Protein AF-A0A371YMX3-F1 (afdb_monomer)

Solvent-accessible surface area (backbone atoms only — not comparable to full-atom values): 7981 Å² total; per-residue (Å²): 139,82,84,78,78,81,76,82,86,82,71,94,73,81,84,80,77,45,77,66,54,49,51,54,53,52,46,54,52,49,38,58,48,39,32,74,76,70,69,46,85,67,87,83,88,86,84,78,64,89,87,73,45,66,71,54,54,53,51,52,54,31,66,78,34,56,72,42,84,48,100,90,46,77,47,68,82,49,87,84,83,80,92,75,84,65,92,45,75,66,54,44,54,31,52,49,34,43,73,75,60,44,92,60,52,48,73,75,72,71,82,79,76,76,78,77,86,128

InterPro domains:
  IPR008868 Bacterial TniB [PF05621] (15-103)
  IPR025662 Sigma-54 interaction domain, ATP-binding site 1 [PS00675] (44-57)
  IPR027417 P-loop containing nucleoside triphosphate hydrolase [G3DSA:3.40.50.300] (21-116)
  IPR027417 P-loop containing nucleoside triphosphate hydrolase [SSF52540] (33-107)

Structure (mmCIF, N/CA/C/O backbone):
data_AF-A0A371YMX3-F1
#
_entry.id   AF-A0A371YMX3-F1
#
loop_
_atom_site.group_PDB
_atom_site.id
_atom_site.type_symbol
_atom_site.label_atom_id
_atom_site.label_alt_id
_atom_site.label_comp_id
_atom_site.label_asym_id
_atom_site.label_entity_id
_atom_site.label_seq_id
_atom_site.pdbx_PDB_ins_code
_atom_site.Cartn_x
_atom_site.Cartn_y
_atom_site.Cartn_z
_atom_site.occupancy
_atom_site.B_iso_or_equiv
_atom_site.auth_seq_id
_atom_site.auth_comp_id
_atom_site.auth_asym_id
_atom_site.auth_atom_id
_atom_site.pdbx_PDB_model_num
ATOM 1 N N . MET A 1 1 ? 14.989 35.602 23.982 1.00 38.03 1 MET A N 1
ATOM 2 C CA . MET A 1 1 ? 13.912 34.602 23.828 1.00 38.03 1 MET A CA 1
ATOM 3 C C . MET A 1 1 ? 13.288 34.829 22.470 1.00 38.03 1 MET A C 1
ATOM 5 O O . MET A 1 1 ? 12.515 35.761 22.310 1.00 38.03 1 MET A O 1
ATOM 9 N N . GLU A 1 2 ? 13.732 34.064 21.482 1.00 38.31 2 GLU A N 1
ATOM 10 C CA . GLU A 1 2 ? 13.235 34.136 20.111 1.00 38.31 2 GLU A CA 1
ATOM 11 C C . GLU A 1 2 ? 12.066 33.154 19.987 1.00 38.31 2 GLU A C 1
ATOM 13 O O . GLU A 1 2 ? 12.218 31.960 20.246 1.00 38.31 2 GLU A O 1
ATOM 18 N N . TYR A 1 3 ? 10.877 33.674 19.688 1.00 45.75 3 TYR A N 1
ATOM 19 C CA . TYR A 1 3 ? 9.687 32.862 19.469 1.00 45.75 3 TYR A CA 1
ATOM 20 C C . TYR A 1 3 ? 9.835 32.150 18.124 1.00 45.75 3 TYR A C 1
ATOM 22 O O . TYR A 1 3 ? 9.698 32.759 17.065 1.00 45.75 3 TYR A O 1
ATOM 30 N N . GLY A 1 4 ? 10.143 30.854 18.173 1.00 46.62 4 GLY A N 1
ATOM 31 C CA . GLY A 1 4 ? 10.194 29.999 16.997 1.00 46.62 4 GLY A CA 1
ATOM 32 C C . GLY A 1 4 ? 8.828 29.937 16.317 1.00 46.62 4 GLY A C 1
ATOM 33 O O . GLY A 1 4 ? 7.881 29.365 16.852 1.00 46.62 4 GLY A O 1
ATOM 34 N N . LEU A 1 5 ? 8.743 30.518 15.121 1.00 50.69 5 LEU A N 1
ATOM 35 C CA . LEU A 1 5 ? 7.664 30.303 14.163 1.00 50.69 5 LEU A CA 1
ATOM 36 C C . LEU A 1 5 ? 7.486 28.794 13.924 1.00 50.69 5 LEU A C 1
ATOM 38 O O . LEU A 1 5 ? 8.292 28.172 13.229 1.00 50.69 5 LEU A O 1
ATOM 42 N N . MET A 1 6 ? 6.413 28.204 14.460 1.00 49.47 6 MET A N 1
ATOM 43 C CA . MET A 1 6 ? 5.894 26.929 13.961 1.00 49.47 6 MET A CA 1
ATOM 44 C C . MET A 1 6 ? 5.479 27.142 12.504 1.00 49.47 6 MET A C 1
ATOM 46 O O . MET A 1 6 ? 4.403 27.659 12.219 1.00 49.47 6 MET A O 1
ATOM 50 N N . LYS A 1 7 ? 6.351 26.760 11.567 1.00 44.09 7 LYS A N 1
ATOM 51 C CA . LYS A 1 7 ? 5.977 26.611 10.162 1.00 44.09 7 LYS A CA 1
ATOM 52 C C . LYS A 1 7 ? 5.053 25.404 10.046 1.00 44.09 7 LYS A C 1
ATOM 54 O O . LYS A 1 7 ? 5.502 24.262 10.083 1.00 44.09 7 LYS A O 1
ATOM 59 N N . THR A 1 8 ? 3.762 25.665 9.912 1.00 45.81 8 THR A N 1
ATOM 60 C CA . THR A 1 8 ? 2.756 24.690 9.493 1.00 45.81 8 THR A CA 1
ATOM 61 C C . THR A 1 8 ? 3.089 24.246 8.065 1.00 45.81 8 THR A C 1
ATOM 63 O O . THR A 1 8 ? 2.785 24.936 7.100 1.00 45.81 8 THR A O 1
ATOM 66 N N . SER A 1 9 ? 3.778 23.118 7.904 1.00 53.59 9 SER A N 1
ATOM 67 C CA . SER A 1 9 ? 4.118 22.560 6.592 1.00 53.59 9 SER A CA 1
ATOM 68 C C . SER A 1 9 ? 3.015 21.615 6.114 1.00 53.59 9 SER A C 1
ATOM 70 O O . SER A 1 9 ? 3.078 20.403 6.314 1.00 53.59 9 SER A O 1
ATOM 72 N N . PHE A 1 10 ? 1.974 22.160 5.480 1.00 49.62 10 PHE A N 1
ATOM 73 C CA . PHE A 1 10 ? 0.927 21.339 4.849 1.00 49.62 10 PHE A CA 1
ATOM 74 C C . PHE A 1 10 ? 0.646 21.659 3.373 1.00 49.62 10 PHE A C 1
ATOM 76 O O . PHE A 1 10 ? -0.143 20.949 2.752 1.00 49.62 10 PHE A O 1
ATOM 83 N N . GLU A 1 11 ? 1.318 22.649 2.777 1.00 51.72 11 GLU A N 1
ATOM 84 C CA . GLU A 1 11 ? 0.909 23.205 1.473 1.00 51.72 11 GLU A CA 1
ATOM 85 C C . GLU A 1 11 ? 1.926 23.072 0.330 1.00 51.72 11 GLU A C 1
ATOM 87 O O . GLU A 1 11 ? 1.590 23.373 -0.810 1.00 51.72 11 GLU A O 1
ATOM 92 N N . ASP A 1 12 ? 3.124 22.528 0.552 1.00 56.50 12 ASP A N 1
ATOM 93 C CA . ASP A 1 12 ? 4.183 22.654 -0.466 1.00 56.50 12 ASP A CA 1
ATOM 94 C C . ASP A 1 12 ? 4.049 21.747 -1.705 1.00 56.50 12 ASP A C 1
ATOM 96 O O . ASP A 1 12 ? 4.837 21.895 -2.639 1.00 56.50 12 ASP A O 1
ATOM 100 N N . ARG A 1 13 ? 3.086 20.807 -1.772 1.00 66.31 13 ARG A N 1
ATOM 101 C CA . ARG A 1 13 ? 2.857 19.959 -2.970 1.00 66.31 13 ARG A CA 1
ATOM 102 C C . ARG A 1 13 ? 1.390 19.526 -3.116 1.00 66.31 13 ARG A C 1
ATOM 104 O O . ARG A 1 13 ? 1.024 18.459 -2.612 1.00 66.31 13 ARG A O 1
ATOM 111 N N . PRO A 1 14 ? 0.527 20.300 -3.797 1.00 78.19 14 PRO A N 1
ATOM 112 C CA . PRO A 1 14 ? -0.848 19.876 -4.046 1.00 78.19 14 PRO A CA 1
ATOM 113 C C . PRO A 1 14 ? -0.883 18.627 -4.943 1.00 78.19 14 PRO A C 1
ATOM 115 O O . PRO A 1 14 ? -0.247 18.581 -5.996 1.00 78.19 14 PRO A O 1
ATOM 118 N N . PHE A 1 15 ? -1.650 17.604 -4.546 1.00 83.50 15 PHE A N 1
ATOM 119 C CA . PHE A 1 15 ? -1.929 16.455 -5.412 1.00 83.50 15 PHE A CA 1
ATOM 120 C C . PHE A 1 15 ? -3.046 16.823 -6.394 1.00 83.50 15 PHE A C 1
ATOM 122 O O . PHE A 1 15 ? -4.216 16.918 -6.014 1.00 83.50 15 PHE A O 1
ATOM 129 N N . ILE A 1 16 ? -2.691 17.037 -7.660 1.00 86.88 16 ILE A N 1
ATOM 130 C CA . ILE A 1 16 ? -3.643 17.458 -8.690 1.00 86.88 16 ILE A CA 1
ATOM 131 C C . ILE A 1 16 ? -4.406 16.247 -9.230 1.00 86.88 16 ILE A C 1
ATOM 133 O O . ILE A 1 16 ? -3.828 15.345 -9.836 1.00 86.88 16 ILE A O 1
ATOM 137 N N . LYS A 1 17 ? -5.729 16.232 -9.045 1.00 85.25 17 LYS A N 1
ATOM 138 C CA . LYS A 1 17 ? -6.602 15.201 -9.617 1.00 85.25 17 LYS A CA 1
ATOM 139 C C . LYS A 1 17 ? -6.983 15.555 -11.049 1.00 85.25 17 LYS A C 1
ATOM 141 O O . LYS A 1 17 ? -7.815 16.426 -11.278 1.00 85.25 17 LYS A O 1
ATOM 146 N N . SER A 1 18 ? -6.426 14.830 -12.010 1.00 91.06 18 SER A N 1
ATOM 147 C CA . SER A 1 18 ? -6.956 14.799 -13.375 1.00 91.06 18 SER A CA 1
ATOM 148 C C . SER A 1 18 ? -8.107 13.787 -13.487 1.00 91.06 18 SER A C 1
ATOM 150 O O . SER A 1 18 ? -8.203 12.875 -12.658 1.00 91.06 18 SER A O 1
ATOM 152 N N . PRO A 1 19 ? -8.956 13.858 -14.531 1.00 94.25 19 PRO A N 1
ATOM 153 C CA . PRO A 1 19 ? -9.973 12.834 -14.780 1.00 94.25 19 PRO A CA 1
ATOM 154 C C . PRO A 1 19 ? -9.397 11.411 -14.831 1.00 94.25 19 PRO A C 1
ATOM 156 O O . PRO A 1 19 ? -10.028 10.466 -14.360 1.00 94.25 19 PRO A O 1
ATOM 159 N N . PHE A 1 20 ? -8.178 11.255 -15.356 1.00 92.06 20 PHE A N 1
ATOM 160 C CA . PHE A 1 20 ? -7.465 9.980 -15.370 1.00 92.06 20 PHE A CA 1
ATOM 161 C C . PHE A 1 20 ? -7.108 9.500 -13.955 1.00 92.06 20 PHE A C 1
ATOM 163 O O . PHE A 1 20 ? -7.435 8.372 -13.589 1.00 92.06 20 PHE A O 1
ATOM 170 N N . LEU A 1 21 ? -6.503 10.357 -13.128 1.00 92.25 21 LEU A N 1
ATOM 171 C CA . LEU A 1 21 ? -6.129 9.988 -11.759 1.00 92.25 21 LEU A CA 1
ATOM 172 C C . LEU A 1 21 ? -7.353 9.684 -10.892 1.00 92.25 21 LEU A C 1
ATOM 174 O O . LEU A 1 21 ? -7.328 8.742 -10.105 1.00 92.25 21 LEU A O 1
ATOM 178 N N . THR A 1 22 ? -8.453 10.412 -11.083 1.00 93.94 22 THR A N 1
ATOM 179 C CA . THR A 1 22 ? -9.726 10.112 -10.416 1.00 93.94 22 THR A CA 1
ATOM 180 C C . THR A 1 22 ? -10.235 8.717 -10.782 1.00 93.94 22 THR A C 1
ATOM 182 O O . THR A 1 22 ? -10.648 7.972 -9.896 1.00 93.94 22 THR A O 1
ATOM 185 N N . LYS A 1 23 ? -10.149 8.309 -12.058 1.00 95.25 23 LYS A N 1
ATOM 186 C CA . LYS A 1 23 ? -10.501 6.938 -12.473 1.00 95.25 23 LYS A CA 1
ATOM 187 C C . LYS A 1 23 ? -9.618 5.892 -11.789 1.00 95.25 23 LYS A C 1
ATOM 189 O O . LYS A 1 23 ? -10.143 4.879 -11.338 1.00 95.25 23 LYS A O 1
ATOM 194 N N . MET A 1 24 ? -8.314 6.146 -11.667 1.00 95.12 24 MET A N 1
ATOM 195 C CA . MET A 1 24 ? -7.385 5.238 -10.979 1.00 95.12 24 MET A CA 1
ATOM 196 C C . MET A 1 24 ? -7.710 5.096 -9.486 1.00 95.12 24 MET A C 1
ATOM 198 O O . MET A 1 24 ? -7.738 3.985 -8.963 1.00 95.12 24 MET A O 1
ATOM 202 N N . VAL A 1 25 ? -8.015 6.205 -8.806 1.00 94.56 25 VAL A N 1
ATOM 203 C CA . VAL A 1 25 ? -8.441 6.196 -7.396 1.00 94.56 25 VAL A CA 1
ATOM 204 C C . VAL A 1 25 ? -9.748 5.414 -7.223 1.00 94.56 25 VAL A C 1
ATOM 206 O O . VAL A 1 25 ? -9.822 4.519 -6.384 1.00 94.56 25 VAL A O 1
ATOM 209 N N . ASN 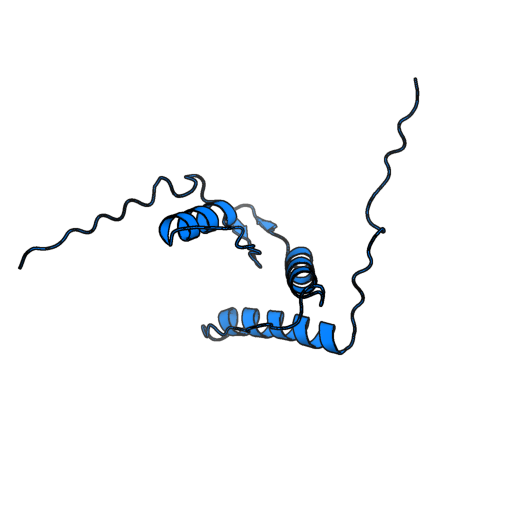A 1 26 ? -10.744 5.666 -8.075 1.00 94.88 26 ASN A N 1
ATOM 210 C CA . ASN A 1 26 ? -12.016 4.937 -8.046 1.00 94.88 26 ASN A CA 1
ATOM 211 C C . ASN A 1 26 ? -11.836 3.438 -8.331 1.00 94.88 26 ASN A C 1
ATOM 213 O O . ASN A 1 26 ? -12.596 2.601 -7.831 1.00 94.88 26 ASN A O 1
ATOM 217 N N . LEU A 1 27 ? -10.836 3.078 -9.138 1.00 94.94 27 LEU A N 1
ATOM 218 C CA . LEU A 1 27 ? -10.494 1.688 -9.398 1.00 94.94 27 LEU A CA 1
ATOM 219 C C . LEU A 1 27 ? -9.916 1.016 -8.146 1.00 94.94 27 LEU A C 1
ATOM 221 O O . LEU A 1 27 ? -10.351 -0.089 -7.823 1.00 94.94 27 LEU A O 1
ATOM 225 N N . PHE A 1 28 ? -9.039 1.680 -7.382 1.00 94.81 28 PHE A N 1
ATOM 226 C CA . PHE A 1 28 ? -8.600 1.160 -6.078 1.00 94.81 28 PHE A CA 1
ATOM 227 C C . PHE A 1 28 ? -9.777 0.904 -5.129 1.00 94.81 28 PHE A C 1
ATOM 229 O O . PHE A 1 28 ? -9.883 -0.189 -4.564 1.00 94.81 28 PHE A O 1
ATOM 236 N N . ASP A 1 29 ? -10.712 1.853 -5.021 1.00 94.62 29 ASP A N 1
ATOM 237 C CA . ASP A 1 29 ? -11.915 1.683 -4.197 1.00 94.62 29 ASP A CA 1
ATOM 238 C C . ASP A 1 29 ? -12.773 0.511 -4.670 1.00 94.62 29 ASP A C 1
ATOM 240 O O . ASP A 1 29 ? -13.266 -0.285 -3.867 1.00 94.62 29 ASP A O 1
ATOM 244 N N . SER A 1 30 ? -12.931 0.361 -5.984 1.00 94.00 30 SER A N 1
ATOM 245 C CA . SER A 1 30 ? -13.694 -0.737 -6.573 1.00 94.00 30 SER A CA 1
ATOM 246 C C . SER A 1 30 ? -13.079 -2.099 -6.239 1.00 94.00 30 SER A C 1
ATOM 248 O O . SER A 1 30 ? -13.811 -3.019 -5.871 1.00 94.00 30 SER A O 1
ATOM 250 N N . LEU A 1 31 ? -11.750 -2.232 -6.309 1.00 93.38 31 LEU A N 1
ATOM 251 C CA . LEU A 1 31 ? -11.038 -3.467 -5.954 1.00 93.38 31 LEU A CA 1
ATOM 252 C C . LEU A 1 31 ? -11.213 -3.806 -4.468 1.00 93.38 31 LEU A C 1
ATOM 254 O O . LEU A 1 31 ? -11.585 -4.931 -4.124 1.00 93.38 31 LEU A O 1
ATOM 258 N N . ARG A 1 32 ? -11.039 -2.816 -3.586 1.00 91.06 32 ARG A N 1
ATOM 259 C CA . ARG A 1 32 ? -11.227 -2.976 -2.138 1.00 91.06 32 ARG A CA 1
ATOM 260 C C . ARG A 1 32 ? -12.666 -3.373 -1.788 1.00 91.06 32 ARG A C 1
ATOM 262 O O . ARG A 1 32 ? -12.893 -4.290 -0.996 1.00 91.06 32 ARG A O 1
ATOM 269 N N . ASN A 1 33 ? -13.649 -2.730 -2.415 1.00 91.31 33 ASN A N 1
ATOM 270 C CA . ASN A 1 33 ? -15.065 -3.004 -2.181 1.00 91.31 33 ASN A CA 1
ATOM 271 C C . ASN A 1 33 ? -15.508 -4.363 -2.732 1.00 91.31 33 ASN A C 1
ATOM 273 O O . ASN A 1 33 ? -16.323 -5.028 -2.092 1.00 91.31 33 ASN A O 1
ATOM 277 N N . LYS A 1 34 ? -14.967 -4.810 -3.874 1.00 90.44 34 LYS A N 1
ATOM 278 C CA . LYS A 1 34 ? -15.245 -6.149 -4.418 1.00 90.44 34 LYS A CA 1
ATOM 279 C C . LYS A 1 34 ? -14.825 -7.247 -3.449 1.00 90.44 34 LYS A C 1
ATOM 281 O O . LYS A 1 34 ? -15.621 -8.150 -3.196 1.00 90.44 34 LYS A O 1
ATOM 286 N N . LYS A 1 35 ? -13.639 -7.129 -2.840 1.00 88.62 35 LYS A N 1
ATOM 287 C CA . LYS A 1 35 ? -13.187 -8.098 -1.833 1.00 88.62 35 LYS A CA 1
ATOM 288 C C . LYS A 1 35 ? -14.117 -8.133 -0.625 1.00 88.62 35 LYS A C 1
ATOM 290 O O . LYS A 1 35 ? -14.474 -9.217 -0.175 1.00 88.62 35 LYS A O 1
ATOM 295 N N . LYS A 1 36 ? -14.552 -6.963 -0.143 1.00 86.00 36 LYS A N 1
ATOM 296 C CA . LYS A 1 36 ? -15.470 -6.847 1.001 1.00 86.00 36 LYS A CA 1
ATOM 297 C C . LYS A 1 36 ? -16.866 -7.411 0.711 1.00 86.00 36 LYS A C 1
ATOM 299 O O . LYS A 1 36 ? -17.446 -8.038 1.586 1.00 86.00 36 LYS A O 1
ATOM 304 N N . LYS A 1 37 ? -17.416 -7.159 -0.482 1.00 89.69 37 LYS A N 1
ATOM 305 C CA . LYS A 1 37 ? -18.804 -7.518 -0.830 1.00 89.69 37 LYS A CA 1
ATOM 306 C C . LYS A 1 37 ? -18.955 -8.937 -1.369 1.00 89.69 37 LYS A C 1
ATOM 308 O O . LYS A 1 37 ? -19.945 -9.587 -1.068 1.00 89.69 37 LYS A O 1
ATOM 313 N N . TYR A 1 38 ? -17.998 -9.397 -2.169 1.00 90.94 38 TYR A N 1
ATOM 314 C CA . TYR A 1 38 ? -18.123 -10.639 -2.938 1.00 90.94 38 TYR A CA 1
ATOM 315 C C . TYR A 1 38 ? -17.030 -11.660 -2.609 1.00 90.94 38 TYR A C 1
ATOM 317 O O . TYR A 1 38 ? -16.964 -12.708 -3.237 1.00 90.94 38 TYR A O 1
ATOM 325 N N . GLY A 1 39 ? -16.110 -11.346 -1.690 1.00 87.50 39 GLY A N 1
ATOM 326 C CA . GLY A 1 39 ? -14.985 -12.225 -1.354 1.00 87.50 39 GLY A CA 1
ATOM 327 C C . GLY A 1 39 ? -13.917 -12.343 -2.450 1.00 87.50 39 GLY A C 1
ATOM 328 O O . GLY A 1 39 ? -12.881 -12.970 -2.219 1.00 87.50 39 GLY A O 1
ATOM 329 N N . VAL A 1 40 ? -14.102 -11.695 -3.603 1.00 87.25 40 VAL A N 1
ATOM 330 C CA . VAL A 1 40 ? -13.195 -11.766 -4.757 1.00 87.25 40 VAL A CA 1
ATOM 331 C C . VAL A 1 40 ? -11.994 -10.843 -4.557 1.00 87.25 40 VAL A C 1
ATOM 333 O O . VAL A 1 40 ? -12.149 -9.629 -4.423 1.00 87.25 40 VAL A O 1
ATOM 336 N N . ALA A 1 41 ? -10.788 -11.413 -4.552 1.00 85.81 41 ALA A N 1
ATOM 337 C CA . ALA A 1 41 ? -9.549 -10.643 -4.588 1.00 85.81 41 ALA A CA 1
ATOM 338 C C 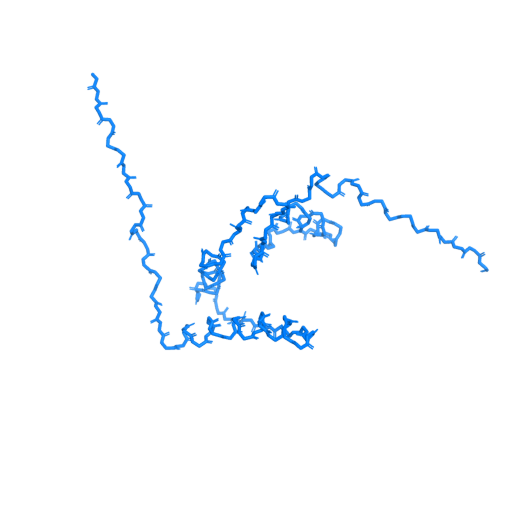. ALA A 1 41 ? -9.171 -10.361 -6.046 1.00 85.81 41 ALA A C 1
ATOM 340 O O . ALA A 1 41 ? -8.956 -11.285 -6.825 1.00 85.81 41 ALA A O 1
ATOM 341 N N . SER A 1 42 ? -9.098 -9.086 -6.414 1.00 89.06 42 SER A N 1
ATOM 342 C CA . SER A 1 42 ? -8.624 -8.641 -7.725 1.00 89.06 42 SER A CA 1
ATOM 343 C C . SER A 1 42 ? -7.452 -7.686 -7.531 1.00 89.06 42 SER A C 1
ATOM 345 O O . SER A 1 42 ? -7.429 -6.925 -6.563 1.00 89.06 42 SER A O 1
ATOM 347 N N . CYS A 1 43 ? -6.491 -7.718 -8.448 1.00 91.06 43 CYS A N 1
ATOM 348 C CA . CYS A 1 43 ? -5.308 -6.867 -8.422 1.00 91.06 43 CYS A CA 1
ATOM 349 C C . CYS A 1 43 ? -5.276 -5.929 -9.635 1.00 91.06 43 CYS A C 1
ATOM 351 O O . CYS A 1 43 ? -5.935 -6.164 -10.647 1.00 91.06 43 CYS A O 1
ATOM 353 N N . MET A 1 44 ? -4.503 -4.853 -9.512 1.00 92.19 44 MET A N 1
ATOM 354 C CA . MET A 1 44 ? -4.167 -3.959 -10.614 1.00 92.19 44 MET A CA 1
ATOM 355 C C . MET A 1 44 ? -2.652 -3.796 -10.657 1.00 92.19 44 MET A C 1
ATOM 357 O O . MET A 1 44 ? -2.033 -3.509 -9.634 1.00 92.19 44 MET A O 1
ATOM 361 N N . LEU A 1 45 ? -2.078 -3.940 -11.850 1.00 94.56 45 LEU A N 1
ATOM 362 C CA . LEU A 1 45 ? -0.684 -3.620 -12.124 1.00 94.56 45 LEU A CA 1
ATOM 363 C C . LEU A 1 45 ? -0.612 -2.229 -12.759 1.00 94.56 45 LEU A C 1
ATOM 365 O O . LEU A 1 45 ? -1.216 -1.992 -13.802 1.00 94.56 45 LEU A O 1
ATOM 369 N N . VAL A 1 46 ? 0.122 -1.313 -12.128 1.00 93.25 46 VAL A N 1
ATOM 370 C CA . VAL A 1 46 ? 0.339 0.044 -12.647 1.00 93.25 46 VAL A CA 1
ATOM 371 C C . VAL A 1 46 ? 1.769 0.156 -13.155 1.00 93.25 46 VAL A C 1
ATOM 373 O O . VAL A 1 46 ? 2.718 0.035 -12.383 1.00 93.25 46 VAL A O 1
ATOM 376 N N . THR A 1 47 ? 1.923 0.410 -14.450 1.00 94.56 47 THR A N 1
ATOM 377 C CA . THR A 1 47 ? 3.218 0.554 -15.123 1.00 94.56 47 THR A CA 1
ATOM 378 C C . THR A 1 47 ? 3.398 1.975 -15.654 1.00 94.56 47 THR A C 1
ATOM 380 O O . THR A 1 47 ? 2.468 2.780 -15.663 1.00 94.56 47 THR A O 1
ATOM 383 N N . GLY A 1 48 ? 4.629 2.323 -16.025 1.00 93.75 48 GLY A N 1
ATOM 384 C CA . GLY A 1 48 ? 4.969 3.627 -16.591 1.00 93.75 48 GLY A CA 1
ATOM 385 C C . GLY A 1 48 ? 6.370 4.078 -16.200 1.00 93.75 48 GLY A C 1
ATOM 386 O O . GLY A 1 48 ? 6.965 3.547 -15.260 1.00 93.75 48 GLY A O 1
ATOM 387 N N . GLU A 1 49 ? 6.872 5.096 -16.885 1.00 96.56 49 GLU A N 1
ATOM 388 C CA . GLU A 1 49 ? 8.233 5.617 -16.724 1.00 96.56 49 GLU A CA 1
ATOM 389 C C . GLU A 1 49 ? 8.528 6.131 -15.311 1.00 96.56 49 GLU A C 1
ATOM 391 O O . GLU A 1 49 ? 7.625 6.524 -14.565 1.00 96.56 49 GLU A O 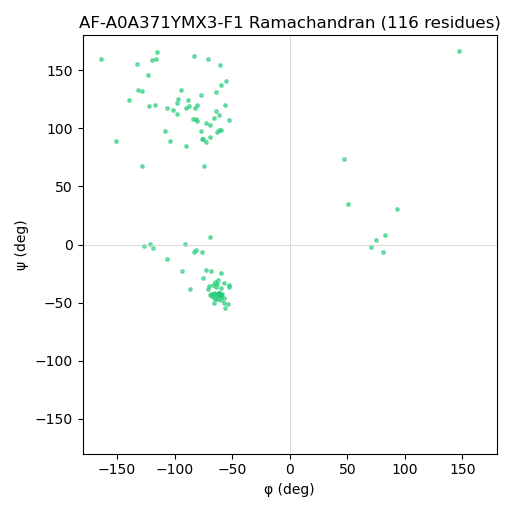1
ATOM 396 N N . SER A 1 50 ? 9.800 6.124 -14.910 1.00 94.12 50 SER A N 1
ATOM 397 C CA . SER A 1 50 ? 10.207 6.727 -13.636 1.00 94.12 50 SER A CA 1
ATOM 398 C C . SER A 1 50 ? 9.764 8.194 -13.571 1.00 94.12 50 SER A C 1
ATOM 400 O O . SER A 1 50 ? 9.788 8.900 -14.570 1.00 94.12 50 SER A O 1
ATOM 402 N N . GLY A 1 51 ? 9.301 8.647 -12.405 1.00 91.31 51 GLY A N 1
ATOM 403 C CA . GLY A 1 51 ? 8.784 10.011 -12.241 1.00 91.31 51 GLY A CA 1
ATOM 404 C C . GLY A 1 51 ? 7.335 10.237 -12.695 1.00 91.31 51 GLY A C 1
ATOM 405 O O . GLY A 1 51 ? 6.773 11.275 -12.367 1.00 91.31 51 GLY A O 1
ATOM 406 N N . SER A 1 52 ? 6.657 9.262 -13.315 1.00 91.75 52 SER A N 1
ATOM 407 C CA . SER A 1 52 ? 5.256 9.418 -13.762 1.00 91.75 52 SER A CA 1
ATOM 408 C C . SER A 1 52 ? 4.197 9.511 -12.644 1.00 91.75 52 SER A C 1
ATOM 410 O O . SER A 1 52 ? 2.998 9.476 -12.910 1.00 91.75 52 SER A O 1
ATOM 412 N N . GLY A 1 53 ? 4.611 9.583 -11.375 1.00 91.50 53 GLY A N 1
ATOM 413 C CA . GLY A 1 53 ? 3.705 9.754 -10.234 1.00 91.50 53 GLY A CA 1
ATOM 414 C C . GLY A 1 53 ? 3.048 8.473 -9.703 1.00 91.50 53 GLY A C 1
ATOM 415 O O . GLY A 1 53 ? 2.204 8.562 -8.820 1.00 91.50 53 GLY A O 1
ATOM 416 N N . LYS A 1 54 ? 3.443 7.276 -10.163 1.00 94.19 54 LYS A N 1
ATOM 417 C CA . LYS A 1 54 ? 2.880 5.984 -9.693 1.00 94.19 54 LYS A CA 1
ATOM 418 C C . LYS A 1 54 ? 2.947 5.818 -8.172 1.00 94.19 54 LYS A C 1
ATOM 420 O O . LYS A 1 54 ? 1.936 5.544 -7.530 1.00 94.19 54 LYS A O 1
ATOM 425 N N . SER A 1 55 ? 4.131 6.021 -7.591 1.00 93.75 55 SER A N 1
ATOM 426 C CA . SER A 1 55 ? 4.321 5.930 -6.140 1.00 93.75 55 SER A CA 1
ATOM 427 C C . SER A 1 55 ? 3.546 7.023 -5.406 1.00 93.75 55 SER A C 1
ATOM 429 O O . SER A 1 55 ? 3.049 6.792 -4.310 1.00 93.75 55 SER A O 1
ATOM 431 N N . GLU A 1 56 ? 3.397 8.201 -6.016 1.00 93.50 56 GLU A N 1
ATOM 432 C CA . GLU A 1 56 ? 2.645 9.307 -5.423 1.00 93.50 56 GLU A CA 1
ATOM 433 C C . GLU A 1 56 ? 1.138 9.036 -5.419 1.00 93.50 56 GLU A C 1
ATOM 435 O O . GLU A 1 56 ? 0.471 9.296 -4.426 1.00 93.50 56 GLU A O 1
ATOM 440 N N . LEU A 1 57 ? 0.606 8.415 -6.474 1.00 94.50 57 LEU A N 1
ATOM 441 C CA . LEU A 1 57 ? -0.775 7.940 -6.526 1.00 94.50 57 LEU A CA 1
ATOM 442 C C . LEU A 1 57 ? -1.065 6.914 -5.413 1.00 94.50 57 LEU A C 1
ATOM 444 O O . LEU A 1 57 ? -2.101 7.003 -4.752 1.00 94.50 57 LEU A O 1
ATOM 448 N N . ALA A 1 58 ? -0.151 5.967 -5.174 1.00 94.25 58 ALA A N 1
ATOM 449 C CA . ALA A 1 58 ? -0.293 4.980 -4.101 1.00 94.25 58 ALA A CA 1
ATOM 450 C C . ALA A 1 58 ? -0.252 5.633 -2.705 1.00 94.25 58 ALA A C 1
ATOM 452 O O . ALA A 1 58 ? -1.123 5.370 -1.871 1.00 94.25 58 ALA A O 1
ATOM 453 N N . LYS A 1 59 ? 0.707 6.540 -2.471 1.00 93.56 59 LYS A N 1
ATOM 454 C CA . LYS A 1 59 ? 0.809 7.325 -1.227 1.00 93.56 59 LYS A CA 1
ATOM 455 C C . LYS A 1 59 ? -0.426 8.187 -0.996 1.00 93.56 59 LYS A C 1
ATOM 457 O O . LYS A 1 59 ? -0.946 8.218 0.117 1.00 93.56 59 LYS A O 1
ATOM 462 N N . TYR A 1 60 ? -0.921 8.848 -2.042 1.00 94.25 60 TYR A N 1
ATOM 463 C CA . TYR A 1 60 ? -2.149 9.631 -1.994 1.00 94.25 60 TYR A CA 1
ATOM 464 C C . TYR A 1 60 ? -3.324 8.761 -1.542 1.00 94.25 60 TYR A C 1
ATOM 466 O O . TYR A 1 60 ? -4.021 9.115 -0.593 1.00 94.25 60 TYR A O 1
ATOM 474 N N . TYR A 1 61 ? -3.526 7.597 -2.164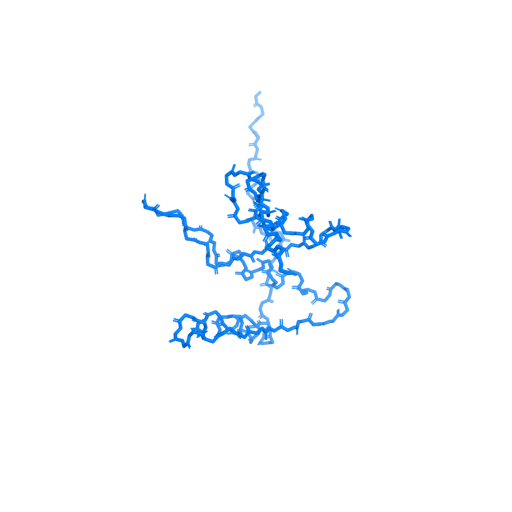 1.00 95.12 61 TYR A N 1
ATOM 475 C CA . TYR A 1 61 ? -4.632 6.712 -1.804 1.00 95.12 61 TYR A CA 1
ATOM 476 C C . TYR A 1 61 ? -4.546 6.222 -0.349 1.00 95.12 61 TYR A C 1
ATOM 478 O O . TYR A 1 61 ? -5.548 6.255 0.368 1.00 95.12 61 TYR A O 1
ATOM 486 N N . ALA A 1 62 ? -3.349 5.848 0.114 1.00 94.75 62 ALA A N 1
ATOM 487 C CA . ALA A 1 62 ? -3.113 5.437 1.497 1.00 94.75 62 ALA A CA 1
ATOM 488 C C . ALA A 1 62 ? -3.344 6.579 2.502 1.00 94.75 62 ALA A C 1
ATOM 490 O O . ALA A 1 62 ? -4.009 6.379 3.514 1.00 94.75 62 ALA A O 1
ATOM 491 N N . LYS A 1 63 ? -2.880 7.801 2.202 1.00 93.62 63 LYS A N 1
ATOM 492 C CA . LYS A 1 63 ? -3.092 8.987 3.053 1.00 93.62 63 LYS A CA 1
ATOM 493 C C . LYS A 1 63 ? -4.579 9.298 3.255 1.00 93.62 63 LYS A C 1
ATOM 495 O O . LYS A 1 63 ? -4.973 9.693 4.346 1.00 93.62 63 LYS A O 1
ATOM 500 N N . ASN A 1 64 ? -5.401 9.108 2.222 1.00 93.69 64 ASN A N 1
ATOM 501 C CA . ASN A 1 64 ? -6.850 9.336 2.294 1.00 93.69 64 ASN A CA 1
ATOM 502 C C . ASN A 1 64 ? -7.627 8.161 2.917 1.00 93.69 64 ASN A C 1
ATOM 504 O O . ASN A 1 64 ? -8.830 8.272 3.129 1.00 93.69 64 ASN A O 1
ATOM 508 N N . ASN A 1 65 ? -6.955 7.051 3.231 1.00 95.31 65 ASN A N 1
ATOM 509 C CA . ASN A 1 65 ? -7.526 5.893 3.913 1.00 95.31 65 ASN A CA 1
ATOM 510 C C . ASN A 1 65 ? -6.646 5.532 5.125 1.00 95.31 65 ASN A C 1
ATOM 512 O O . ASN A 1 65 ? -5.967 4.501 5.106 1.00 95.31 65 ASN A O 1
ATOM 516 N N . PRO A 1 66 ? -6.606 6.386 6.164 1.00 94.81 66 PRO A N 1
ATOM 517 C CA . PRO A 1 66 ? -5.691 6.205 7.281 1.00 94.81 66 PRO A CA 1
ATOM 518 C C . PRO A 1 66 ? -6.080 5.014 8.163 1.00 94.81 66 PRO A C 1
ATOM 520 O O . PRO A 1 66 ? -7.233 4.576 8.200 1.00 94.81 66 PRO A O 1
ATOM 523 N N . LYS A 1 67 ? -5.098 4.522 8.922 1.00 93.50 67 LYS A N 1
ATOM 524 C CA . LYS A 1 67 ? -5.314 3.621 10.057 1.00 93.50 67 LYS A CA 1
ATOM 525 C C . LYS A 1 67 ? -6.199 4.315 11.103 1.00 93.50 67 LYS A C 1
ATOM 527 O O . LYS A 1 67 ? -6.001 5.488 11.404 1.00 93.50 67 LYS A O 1
ATOM 532 N N . ILE A 1 68 ? -7.157 3.576 11.655 1.00 94.94 68 ILE A N 1
ATOM 533 C CA . ILE A 1 68 ? -8.102 4.046 12.671 1.00 94.94 68 ILE A CA 1
ATOM 534 C C . ILE A 1 68 ? -7.952 3.152 13.898 1.00 94.94 68 ILE A C 1
ATOM 536 O O . ILE A 1 68 ? -8.180 1.945 13.808 1.00 94.94 68 ILE A O 1
ATOM 540 N N . GLU A 1 69 ? -7.586 3.736 15.036 1.00 93.94 69 GLU A N 1
ATOM 541 C CA . GLU A 1 69 ? -7.638 3.034 16.318 1.00 93.94 69 GLU A CA 1
ATOM 542 C C . GLU A 1 69 ? -9.087 2.976 16.806 1.00 93.94 69 GLU A C 1
ATOM 544 O O . GLU A 1 69 ? -9.795 3.983 16.828 1.00 93.94 69 GLU A O 1
ATOM 549 N N . GLN A 1 70 ? -9.546 1.782 17.156 1.00 95.00 70 GLN A N 1
ATOM 550 C CA . GLN A 1 70 ? -10.859 1.531 17.738 1.00 95.00 70 GLN A CA 1
ATOM 551 C C . GLN A 1 70 ? -10.657 0.893 19.113 1.00 95.00 70 GLN A C 1
ATOM 553 O O . GLN A 1 70 ? -9.611 0.301 19.369 1.00 95.00 70 GLN A O 1
ATOM 558 N N . ALA A 1 71 ? -11.665 0.976 19.983 1.00 94.31 71 ALA A N 1
ATOM 559 C CA . ALA A 1 71 ? -11.564 0.491 21.363 1.00 94.31 71 ALA A CA 1
ATOM 560 C C . ALA A 1 71 ? -11.080 -0.970 21.470 1.00 94.31 71 ALA A C 1
ATOM 562 O O . ALA A 1 71 ? -10.312 -1.301 22.365 1.00 94.31 71 ALA A O 1
ATOM 563 N N . GLU A 1 72 ? -11.495 -1.825 20.533 1.00 94.50 72 GLU A N 1
ATOM 564 C CA . GLU A 1 72 ? -11.203 -3.265 20.554 1.00 94.50 72 GLU A CA 1
ATOM 565 C C . GLU A 1 72 ? -10.158 -3.698 19.519 1.00 94.50 72 GLU A C 1
ATOM 567 O O . GLU A 1 72 ? -9.703 -4.841 19.537 1.00 94.50 72 GLU A O 1
ATOM 572 N N . ARG A 1 73 ? -9.806 -2.827 18.564 1.00 90.75 73 ARG A N 1
ATOM 573 C CA . ARG A 1 73 ? -8.906 -3.184 17.461 1.00 90.75 73 ARG A CA 1
ATOM 574 C C . ARG A 1 73 ? -8.341 -1.975 16.739 1.00 90.75 73 ARG A C 1
ATOM 576 O O . ARG A 1 73 ? -8.971 -0.927 16.650 1.00 90.75 73 ARG A O 1
ATOM 583 N N . THR A 1 74 ? -7.239 -2.192 16.041 1.00 91.44 74 THR A N 1
ATOM 584 C CA . THR A 1 74 ? -6.779 -1.288 14.992 1.00 91.44 74 THR A CA 1
ATOM 585 C C . THR A 1 74 ? -7.401 -1.670 13.645 1.00 91.44 74 THR A C 1
ATOM 587 O O . THR A 1 74 ? -7.223 -2.786 13.160 1.00 91.44 74 THR A O 1
ATOM 590 N N . HIS A 1 75 ? -8.087 -0.738 12.985 1.00 92.56 75 HIS A N 1
ATOM 591 C CA . HIS A 1 75 ? -8.576 -0.907 11.616 1.00 92.56 75 HIS A CA 1
ATOM 592 C C . HIS A 1 75 ? -7.616 -0.249 10.613 1.00 92.56 75 HIS A C 1
ATOM 594 O O . HIS A 1 75 ? -7.505 0.974 10.555 1.00 92.56 75 HIS A O 1
ATOM 600 N N . ILE A 1 76 ? -6.943 -1.065 9.796 1.00 92.69 76 ILE A N 1
ATOM 601 C CA . ILE A 1 76 ? -6.024 -0.617 8.737 1.00 92.69 76 ILE A CA 1
ATOM 602 C C . ILE A 1 76 ? -6.689 -0.871 7.374 1.00 92.69 76 ILE A C 1
ATOM 604 O O . ILE A 1 76 ? -6.661 -1.998 6.881 1.00 92.69 76 ILE A O 1
ATOM 608 N N . PRO A 1 77 ? -7.332 0.136 6.754 1.00 92.88 77 PRO A N 1
ATOM 609 C CA . PRO A 1 77 ? -8.069 -0.063 5.506 1.00 92.88 77 PRO A CA 1
ATOM 610 C C . PRO A 1 77 ? -7.163 -0.218 4.279 1.00 92.88 77 PRO A C 1
ATOM 612 O O . PRO A 1 77 ? -7.574 -0.865 3.313 1.00 92.88 77 PRO A O 1
ATOM 615 N N . VAL A 1 78 ? -5.976 0.397 4.305 1.00 94.56 78 VAL A N 1
ATOM 616 C CA . VAL A 1 78 ? -4.973 0.37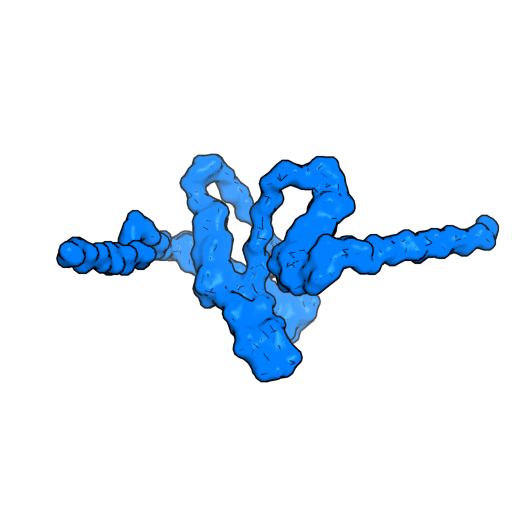2 3.236 1.00 94.56 78 VAL A CA 1
ATOM 617 C C . VAL A 1 78 ? -3.588 0.248 3.866 1.00 94.56 78 VAL A C 1
ATOM 619 O O . VAL A 1 78 ? -3.198 1.078 4.684 1.00 94.56 78 VAL A O 1
ATOM 622 N N . LEU A 1 79 ? -2.843 -0.780 3.461 1.00 93.94 79 LEU A N 1
ATOM 623 C CA . LEU A 1 79 ? -1.436 -0.964 3.804 1.00 93.94 79 LEU A CA 1
ATOM 624 C C . LEU A 1 79 ? -0.585 -0.540 2.603 1.00 93.94 79 LEU A C 1
ATOM 626 O O . LEU A 1 79 ? -0.670 -1.155 1.541 1.00 93.94 79 LEU A O 1
ATOM 630 N N . HIS A 1 80 ? 0.223 0.507 2.759 1.00 93.88 80 HIS A N 1
ATOM 631 C CA . HIS A 1 80 ? 1.203 0.906 1.751 1.00 93.88 80 HIS A CA 1
ATOM 632 C C . HIS A 1 80 ? 2.574 0.342 2.118 1.00 93.88 80 HIS A C 1
ATOM 634 O O . HIS A 1 80 ? 3.075 0.598 3.211 1.00 93.88 80 HIS A O 1
ATOM 640 N N . TYR A 1 81 ? 3.180 -0.399 1.195 1.00 92.25 81 TYR A N 1
ATOM 641 C CA . TYR A 1 81 ? 4.480 -1.030 1.378 1.00 92.25 81 TYR A CA 1
ATOM 642 C C . TYR A 1 81 ? 5.367 -0.736 0.165 1.00 92.25 81 TYR A C 1
ATOM 644 O O . TYR A 1 81 ? 4.933 -0.885 -0.978 1.00 92.25 81 TYR A O 1
ATOM 652 N N . GLU A 1 82 ? 6.607 -0.322 0.418 1.00 89.19 82 GLU A N 1
ATOM 653 C CA . GLU A 1 82 ? 7.600 -0.034 -0.615 1.00 89.19 82 GLU A CA 1
ATOM 654 C C . GLU A 1 82 ? 8.776 -1.000 -0.473 1.00 89.19 82 GLU A C 1
ATOM 656 O O . GLU A 1 82 ? 9.453 -1.031 0.554 1.00 89.19 82 GLU A O 1
ATOM 661 N N . LEU A 1 83 ? 9.026 -1.780 -1.523 1.00 85.50 83 LEU A N 1
ATOM 662 C CA . LEU A 1 83 ? 10.104 -2.758 -1.557 1.00 85.50 83 LEU A CA 1
ATOM 663 C C . LEU A 1 83 ? 11.443 -2.043 -1.791 1.00 85.50 83 LEU A C 1
ATOM 665 O O . LEU A 1 83 ? 11.798 -1.720 -2.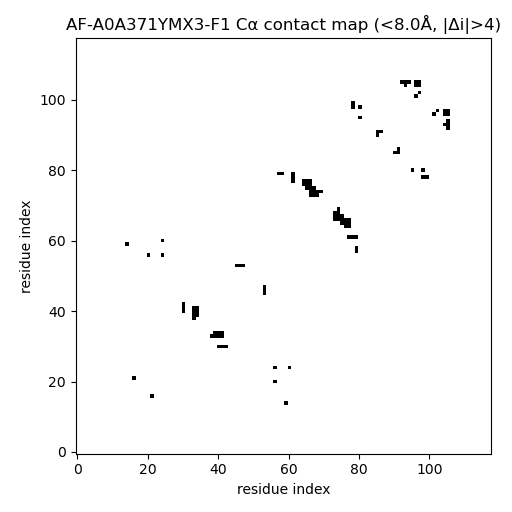925 1.00 85.50 83 LEU A O 1
ATOM 669 N N . ARG A 1 84 ? 12.189 -1.777 -0.718 1.00 73.44 84 ARG A N 1
ATOM 670 C CA . ARG A 1 84 ? 13.528 -1.174 -0.777 1.00 73.44 84 ARG A CA 1
ATOM 671 C C . ARG A 1 84 ? 14.560 -2.272 -0.525 1.00 73.44 84 ARG A C 1
ATOM 673 O O . ARG A 1 84 ? 14.866 -2.560 0.621 1.00 73.44 84 ARG A O 1
ATOM 680 N N . SER A 1 85 ? 15.000 -2.937 -1.598 1.00 69.62 85 SER A N 1
ATOM 681 C CA . SER A 1 85 ? 16.039 -3.986 -1.593 1.00 69.62 85 SER A CA 1
ATOM 682 C C . SER A 1 85 ? 15.873 -5.056 -0.501 1.00 69.62 85 SER A C 1
ATOM 684 O O . SER A 1 85 ? 16.620 -5.077 0.473 1.00 69.62 85 SER A O 1
ATOM 686 N N . VAL A 1 86 ? 14.910 -5.962 -0.663 1.00 66.75 86 VAL A N 1
ATOM 687 C CA . VAL A 1 86 ? 14.915 -7.234 0.082 1.00 66.75 86 VAL A CA 1
ATOM 688 C C . VAL A 1 86 ? 15.587 -8.292 -0.779 1.00 66.75 86 VAL A C 1
ATOM 690 O O . VAL A 1 86 ? 15.311 -8.382 -1.977 1.00 66.75 86 VAL A O 1
ATOM 693 N N . SER A 1 87 ? 16.500 -9.051 -0.185 1.00 68.75 87 SER A N 1
ATOM 694 C CA . SER A 1 87 ? 17.321 -10.017 -0.916 1.00 68.75 87 SER A CA 1
ATOM 695 C C . SER A 1 87 ? 16.707 -11.417 -0.912 1.00 68.75 87 SER A C 1
ATOM 697 O O . SER A 1 87 ? 16.961 -12.204 -1.822 1.00 68.75 87 SER A O 1
ATOM 699 N N . THR A 1 88 ? 15.842 -11.710 0.069 1.00 87.06 88 THR A N 1
ATOM 700 C CA . THR A 1 88 ? 15.203 -13.023 0.225 1.00 87.06 88 THR A CA 1
ATOM 701 C C . THR A 1 88 ? 13.689 -12.938 0.469 1.00 87.06 88 THR A C 1
ATOM 703 O O . THR A 1 88 ? 13.190 -11.945 1.012 1.00 87.06 88 THR A O 1
ATOM 706 N N . PRO A 1 89 ? 12.925 -13.997 0.130 1.00 86.94 89 PRO A N 1
ATOM 707 C CA . PRO A 1 89 ? 11.505 -14.096 0.477 1.00 86.94 89 PRO A CA 1
ATOM 708 C C . PRO A 1 89 ? 11.228 -13.987 1.985 1.00 86.94 89 PRO A C 1
ATOM 710 O O . PRO A 1 89 ? 10.203 -13.442 2.388 1.00 86.94 89 PRO A O 1
ATOM 713 N N . GLU A 1 90 ? 12.137 -14.474 2.832 1.00 86.00 90 GLU A N 1
ATOM 714 C CA . GLU A 1 90 ? 11.995 -14.403 4.290 1.00 86.00 90 GLU A CA 1
ATOM 715 C C . GLU A 1 90 ? 12.117 -12.963 4.803 1.00 86.00 90 GLU A C 1
ATOM 717 O O . GLU A 1 90 ? 11.299 -12.517 5.609 1.00 86.00 90 GLU A O 1
ATOM 722 N N . GLU A 1 91 ? 13.091 -12.205 4.295 1.00 86.12 91 GLU A N 1
ATOM 723 C CA . GLU A 1 91 ? 13.230 -10.774 4.583 1.00 86.12 91 GLU A CA 1
ATOM 724 C C . GLU A 1 91 ? 12.014 -9.983 4.105 1.00 86.12 91 GLU A C 1
ATOM 726 O O . GLU A 1 91 ? 11.507 -9.128 4.837 1.00 86.12 91 GLU A O 1
ATOM 731 N N . PHE A 1 92 ? 11.498 -10.307 2.915 1.00 88.06 92 PHE A N 1
ATOM 732 C CA . PHE A 1 92 ? 10.258 -9.726 2.410 1.00 88.06 92 PHE A CA 1
ATOM 733 C C . PHE A 1 92 ? 9.100 -9.950 3.390 1.00 88.06 92 PHE A C 1
ATOM 735 O O . PHE A 1 92 ? 8.491 -8.981 3.847 1.00 88.06 92 PHE A O 1
ATOM 742 N N . LEU A 1 93 ? 8.835 -11.199 3.784 1.00 88.94 93 LEU A N 1
ATOM 743 C CA . LEU A 1 93 ? 7.748 -11.527 4.710 1.00 88.94 93 LEU A CA 1
ATOM 744 C C . LEU A 1 93 ? 7.926 -10.856 6.077 1.00 88.94 93 LEU A C 1
ATOM 746 O O . LEU A 1 93 ? 6.970 -10.291 6.609 1.00 88.94 93 LEU A O 1
ATOM 750 N N . ARG A 1 94 ? 9.147 -10.849 6.628 1.00 87.75 94 ARG A N 1
ATOM 751 C CA . ARG A 1 94 ? 9.447 -10.143 7.885 1.00 87.75 94 ARG A CA 1
ATOM 752 C C . ARG A 1 94 ? 9.167 -8.651 7.776 1.00 87.75 94 ARG A C 1
ATOM 754 O O . ARG A 1 94 ? 8.497 -8.091 8.640 1.00 87.75 94 ARG A O 1
ATOM 761 N N . SER A 1 95 ? 9.640 -8.006 6.713 1.00 88.75 95 SER A N 1
ATOM 762 C CA . SER A 1 95 ? 9.419 -6.572 6.508 1.00 88.75 95 SER A CA 1
ATOM 763 C C . SER A 1 95 ? 7.932 -6.232 6.334 1.00 88.75 95 SER A C 1
ATOM 765 O O . SER A 1 95 ? 7.471 -5.197 6.819 1.00 88.75 95 SER A O 1
ATOM 767 N N . LEU A 1 96 ? 7.152 -7.126 5.720 1.00 89.94 96 LEU A N 1
ATOM 768 C CA . LEU A 1 96 ? 5.708 -6.972 5.596 1.00 89.94 96 LEU A CA 1
ATOM 769 C C . LEU A 1 96 ? 5.009 -7.072 6.960 1.00 89.94 96 LEU A C 1
ATOM 771 O O . LEU A 1 96 ? 4.174 -6.225 7.268 1.00 89.94 96 LEU A O 1
ATOM 775 N N . LEU A 1 97 ? 5.381 -8.044 7.802 1.00 89.44 97 LEU A N 1
ATOM 776 C CA . LEU A 1 97 ? 4.851 -8.185 9.167 1.00 89.44 97 LEU A CA 1
ATOM 777 C C . LEU A 1 97 ? 5.147 -6.953 10.028 1.00 89.44 97 LEU A C 1
ATOM 779 O O . LEU A 1 97 ? 4.254 -6.441 10.702 1.00 89.44 97 LEU A O 1
ATOM 783 N N . VAL A 1 98 ? 6.373 -6.430 9.947 1.00 89.50 98 VAL A N 1
ATOM 784 C CA . VAL A 1 98 ? 6.748 -5.171 10.608 1.00 89.50 98 VAL A CA 1
ATOM 785 C C . VAL A 1 98 ? 5.869 -4.018 10.116 1.00 89.50 98 VAL A C 1
ATOM 787 O O . VAL A 1 98 ? 5.378 -3.237 10.926 1.00 89.50 98 VAL A O 1
ATOM 790 N N . THR A 1 99 ? 5.603 -3.937 8.809 1.00 89.81 99 TH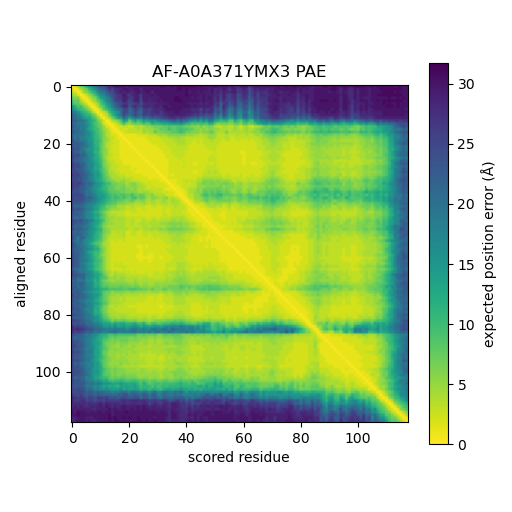R A N 1
ATOM 791 C CA . THR A 1 99 ? 4.757 -2.878 8.226 1.00 89.81 99 THR A CA 1
ATOM 792 C C . THR A 1 99 ? 3.294 -2.986 8.669 1.00 89.81 99 THR A C 1
ATOM 794 O O . THR A 1 99 ? 2.635 -1.969 8.867 1.00 89.81 99 THR A O 1
ATOM 797 N N . ILE A 1 100 ? 2.779 -4.206 8.858 1.00 89.25 100 ILE A N 1
ATOM 798 C CA . ILE A 1 100 ? 1.433 -4.459 9.403 1.00 89.25 100 ILE A CA 1
ATOM 799 C C . ILE A 1 100 ? 1.343 -4.064 10.888 1.00 89.25 100 ILE A C 1
ATOM 801 O O . ILE A 1 100 ? 0.253 -3.761 11.375 1.00 89.25 100 ILE A O 1
ATOM 805 N N . GLY A 1 101 ? 2.478 -4.015 11.589 1.00 88.06 101 GLY A N 1
ATOM 806 C CA . GLY A 1 101 ? 2.557 -3.712 13.015 1.00 88.06 101 GLY A CA 1
ATOM 807 C C . GLY A 1 101 ? 2.535 -4.956 13.902 1.00 88.06 101 GLY A C 1
ATOM 808 O O . GLY A 1 101 ? 2.025 -4.883 15.016 1.00 88.06 101 GLY A O 1
ATOM 809 N N . ASP A 1 102 ? 3.057 -6.092 13.423 1.00 88.31 102 ASP A N 1
ATOM 810 C CA . ASP A 1 102 ? 3.235 -7.291 14.251 1.00 88.31 102 ASP A CA 1
ATOM 811 C C . ASP A 1 102 ? 4.088 -6.972 15.500 1.00 88.31 102 ASP A C 1
A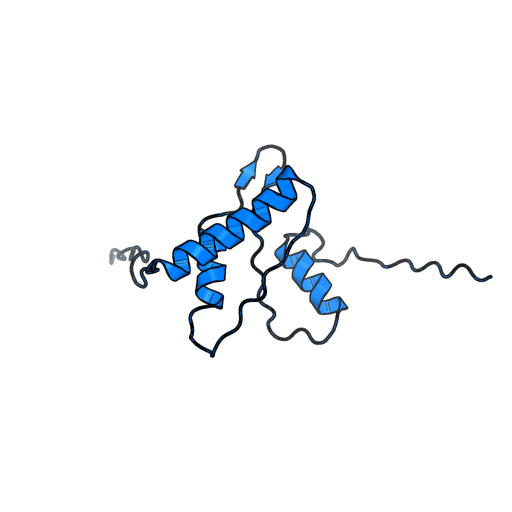TOM 813 O O . ASP A 1 102 ? 5.256 -6.599 15.344 1.00 88.31 102 ASP A O 1
ATOM 817 N N . PRO A 1 103 ? 3.568 -7.157 16.733 1.00 85.69 103 PRO A N 1
ATOM 818 C CA . PRO A 1 103 ? 4.304 -6.863 17.965 1.00 85.69 103 PRO A CA 1
ATOM 819 C C . PRO A 1 103 ? 5.601 -7.661 18.118 1.00 85.69 103 PRO A C 1
ATOM 821 O O . PRO A 1 103 ? 6.517 -7.234 18.818 1.00 85.69 103 PRO A O 1
ATOM 824 N N . GLN A 1 104 ? 5.689 -8.829 17.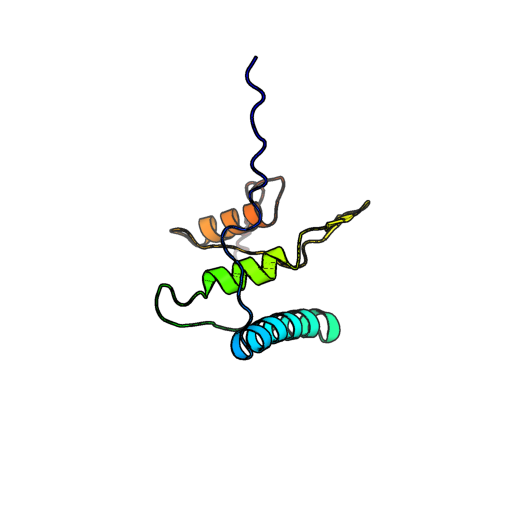475 1.00 86.56 104 GLN A N 1
ATOM 825 C CA . GLN A 1 104 ? 6.882 -9.673 17.507 1.00 86.56 104 GLN A CA 1
ATOM 826 C C . GLN A 1 104 ? 7.860 -9.375 16.366 1.00 86.56 104 GLN A C 1
ATOM 828 O O . GLN A 1 104 ? 8.903 -10.029 16.275 1.00 86.56 104 GLN A O 1
ATOM 833 N N . CYS A 1 105 ? 7.557 -8.409 15.495 1.00 83.50 105 CYS A N 1
ATOM 834 C CA . CYS A 1 105 ? 8.386 -8.024 14.354 1.00 83.50 105 CYS A CA 1
ATOM 835 C C . CYS A 1 105 ? 8.807 -9.223 13.473 1.00 83.50 105 CYS A C 1
ATOM 837 O O . CYS A 1 105 ? 9.939 -9.284 12.992 1.00 83.50 105 CYS A O 1
ATOM 839 N N . GLY A 1 106 ? 7.944 -10.230 13.325 1.00 80.06 106 GLY A N 1
ATOM 840 C CA . GLY A 1 106 ? 8.208 -11.460 12.578 1.00 80.06 106 GLY A CA 1
ATOM 841 C C . GLY A 1 106 ? 9.136 -12.466 13.269 1.00 80.06 106 GLY A C 1
ATOM 842 O O . GLY A 1 106 ? 9.449 -13.501 12.682 1.00 80.06 106 GLY A O 1
ATOM 843 N N . ARG A 1 107 ? 9.572 -12.221 14.513 1.00 75.94 107 ARG A N 1
ATOM 844 C CA . ARG A 1 107 ? 10.465 -13.128 15.268 1.00 75.94 107 ARG A CA 1
ATOM 845 C C . ARG A 1 107 ? 9.763 -14.397 15.760 1.00 75.94 107 ARG A C 1
ATOM 847 O O . ARG A 1 107 ? 10.424 -15.402 16.003 1.00 75.94 107 ARG A O 1
ATOM 854 N N . GLY A 1 108 ? 8.434 -14.363 15.871 1.00 67.88 108 GLY A N 1
ATOM 855 C CA . GLY A 1 108 ? 7.600 -15.514 16.231 1.00 67.88 108 GLY A CA 1
ATOM 856 C C . GLY A 1 108 ? 7.254 -16.441 15.059 1.00 67.88 108 GLY A C 1
ATOM 857 O O . GLY A 1 108 ? 6.673 -17.501 15.286 1.00 67.88 108 GLY A O 1
ATOM 858 N N . ALA A 1 109 ? 7.612 -16.080 13.819 1.00 65.44 109 ALA A N 1
ATOM 859 C CA . ALA A 1 109 ? 7.343 -16.874 12.621 1.00 65.44 109 ALA A CA 1
ATOM 860 C C . ALA A 1 109 ? 8.275 -18.101 12.547 1.00 65.44 109 ALA A C 1
ATOM 862 O O . ALA A 1 109 ? 9.175 -18.188 11.716 1.00 65.44 109 ALA A O 1
ATOM 863 N N . ARG A 1 110 ? 8.095 -19.057 13.462 1.00 61.50 110 ARG A N 1
ATOM 864 C CA . ARG A 1 110 ? 8.743 -20.368 13.396 1.00 61.50 110 ARG A CA 1
ATOM 865 C C . ARG A 1 110 ? 7.954 -21.252 12.442 1.00 61.50 110 ARG A C 1
ATOM 867 O O . ARG A 1 110 ? 6.876 -21.728 12.784 1.00 61.50 110 ARG A O 1
ATOM 874 N N . ASN A 1 111 ? 8.516 -21.510 11.268 1.00 53.78 111 ASN A N 1
ATOM 875 C CA . ASN A 1 111 ? 7.995 -22.531 10.372 1.00 53.78 111 ASN A CA 1
ATOM 876 C C . ASN A 1 111 ? 8.396 -23.905 10.943 1.00 53.78 111 ASN A C 1
ATOM 878 O O . ASN A 1 111 ? 9.493 -24.395 10.683 1.00 53.78 111 ASN A O 1
ATOM 882 N N . LYS A 1 112 ? 7.558 -24.518 11.793 1.00 44.84 112 LYS A N 1
ATOM 883 C CA . LYS A 1 112 ? 7.700 -25.952 12.089 1.00 44.84 112 LYS A CA 1
ATOM 884 C C . LYS A 1 112 ? 7.225 -26.704 10.853 1.00 44.84 112 LYS A C 1
ATOM 886 O O . LYS A 1 112 ? 6.055 -27.047 10.743 1.00 44.84 112 LYS A O 1
ATOM 891 N N . VAL A 1 113 ? 8.137 -26.954 9.922 1.00 47.56 113 VAL A N 1
ATOM 892 C CA . VAL A 1 113 ? 7.925 -28.005 8.932 1.00 47.56 113 VAL A CA 1
ATOM 893 C C . VAL A 1 113 ? 8.191 -29.312 9.672 1.00 47.56 113 VAL A C 1
ATOM 895 O O . VAL A 1 113 ? 9.334 -29.741 9.804 1.00 47.56 113 VAL A O 1
ATOM 898 N N . SER A 1 114 ? 7.156 -29.911 10.260 1.00 43.53 114 SER A N 1
ATOM 899 C CA . SER A 1 114 ? 7.217 -31.338 10.557 1.00 43.53 114 SER A CA 1
ATOM 900 C C . SER A 1 114 ? 7.177 -32.037 9.207 1.00 43.53 114 SER A C 1
ATOM 902 O O . SER A 1 114 ? 6.103 -32.254 8.650 1.00 43.53 114 SER A O 1
ATOM 904 N N . PHE A 1 115 ? 8.349 -32.323 8.647 1.00 47.97 115 PHE A N 1
ATOM 905 C CA . PHE A 1 115 ? 8.453 -33.366 7.643 1.00 47.97 115 PHE A CA 1
ATOM 906 C C . PHE A 1 115 ? 7.991 -34.651 8.334 1.00 47.97 115 PHE A C 1
ATOM 908 O O . PHE A 1 115 ? 8.718 -35.225 9.142 1.00 47.97 115 PHE A O 1
ATOM 915 N N . MET A 1 116 ? 6.732 -35.025 8.107 1.00 42.19 116 MET A N 1
ATOM 916 C CA . MET A 1 116 ? 6.291 -36.396 8.305 1.00 42.19 116 MET A CA 1
ATOM 917 C C . MET A 1 116 ? 7.051 -37.206 7.262 1.00 42.19 116 MET A C 1
ATOM 919 O O . MET A 1 116 ? 6.874 -37.017 6.062 1.00 42.19 116 MET A O 1
ATOM 923 N N . SER A 1 117 ? 8.001 -37.989 7.755 1.00 46.09 117 SER A N 1
ATOM 924 C CA . SER A 1 117 ? 8.591 -39.109 7.046 1.00 46.09 117 SER A CA 1
ATOM 925 C C . SER A 1 117 ? 7.503 -40.151 6.810 1.00 46.09 117 SER A C 1
ATOM 927 O O . SER A 1 117 ? 7.018 -40.716 7.789 1.00 46.09 117 SER A O 1
ATOM 929 N N . ASP A 1 118 ? 7.181 -40.375 5.539 1.00 46.25 118 ASP A N 1
ATOM 930 C CA . ASP A 1 118 ? 6.651 -41.634 5.011 1.00 46.25 118 ASP A CA 1
ATOM 931 C C . ASP A 1 118 ? 7.669 -42.173 3.995 1.00 46.25 118 ASP A C 1
ATOM 933 O O . ASP A 1 118 ? 8.157 -41.363 3.166 1.00 46.25 118 ASP A O 1
#

Sequence (118 aa):
MEYGLMKTSFEDRPFIKSPFLTKMVNLFDSLRNKKKKYGVASCMLVTGESGSGKSELAKYYAKNNPKIEQAERTHIPVLHYELRSVSTPEEFLRSLLVTIGDPQCGRGARNKVSFMSD

pLDDT: mean 81.95, std 17.28, range [38.03, 96.56]

Mean predicted aligned error: 10.14 Å

Organism: NCBI:txid2136183

Radius of gyration: 19.82 Å; Cα contacts (8 Å, |Δi|>4): 56; chains: 1; bounding box: 36×76×41 Å

Secondary structure (DSSP, 8-state):
-----------S------HHHHHHHHHHHHHHHHHHHH-----------TTSSHHHHHHHHHHTS--EEETTEEE-S----------SHHHHHHHHHHHHT-TTTTTT----------

Foldseek 3Di:
DDPDPPPPPDPPDDDDDDPVLVVVLVVVVVQLVCCVPPVDHDDDDDDDDPPPCPLVSLVVSQVVQDWDDDPVDIDRSDQDDDDDDDPDPLSVVLVVCVSVPPVCSCVPVDPPPPPPDD